Protein AF-A0A935Y6G9-F1 (afdb_monomer_lite)

Radius of gyration: 22.18 Å; chains: 1; bounding box: 35×57×57 Å

Secondary structure (DSSP, 8-state):
--TTPPP-SS-GGGSSTTHHHHHHHHHHHTTPPPPPP-----HHHHHHHHHS--TTB-TTTSSSBP-----EEEETTEEEEGGGBS-SSS--B-----

Foldseek 3Di:
DDPPDDDDPADDPRDPPCVQVVQQVVCVVVVHDGDDDDDDDDPQVVCCVVPVDRPQADPPPRPDGDDDDFDWDADPNDTDGPVQFPDPVDTDHPDDDD

Sequence (98 aa):
MPRRFVKIRHAGYLSHRGKNERIAKLHNLLKLPPPMPKVEIPIQLRVLIKTGIDISLCPICKTGKLILIKTSICINGILIDVKTIQNKGSPLINIDIP

Structure (mmCIF, N/CA/C/O backbone):
data_AF-A0A935Y6G9-F1
#
_entry.id   AF-A0A935Y6G9-F1
#
loop_
_atom_site.group_PDB
_atom_site.id
_atom_site.type_symbol
_atom_site.label_atom_id
_atom_site.label_alt_id
_atom_site.label_comp_id
_atom_site.label_asym_id
_atom_site.label_entity_id
_atom_site.label_seq_id
_atom_site.pdbx_PDB_ins_code
_atom_site.Cartn_x
_atom_site.Cartn_y
_atom_site.Cartn_z
_atom_site.occupancy
_atom_site.B_iso_or_equiv
_atom_site.auth_seq_id
_atom_site.auth_comp_id
_atom_site.auth_asym_id
_atom_site.auth_atom_id
_atom_site.pdbx_PDB_model_num
ATOM 1 N N . MET A 1 1 ? -11.987 -13.430 -36.628 1.00 66.06 1 MET A N 1
ATOM 2 C CA . MET A 1 1 ? -10.970 -13.802 -35.616 1.00 66.06 1 MET A CA 1
ATOM 3 C C . MET A 1 1 ? -11.300 -15.205 -35.113 1.00 66.06 1 MET A C 1
ATOM 5 O O . MET A 1 1 ? -12.466 -15.411 -34.790 1.00 66.06 1 MET A O 1
ATOM 9 N N . PRO A 1 2 ? -10.361 -16.168 -35.095 1.00 81.56 2 PRO A N 1
ATOM 10 C CA . PRO A 1 2 ? -10.649 -17.534 -34.651 1.00 81.56 2 PRO A CA 1
ATOM 11 C C . PRO A 1 2 ? -11.076 -17.571 -33.178 1.00 81.56 2 PRO A C 1
ATOM 13 O O . PRO A 1 2 ? -10.659 -16.723 -32.383 1.00 81.56 2 PRO A O 1
ATOM 16 N N . ARG A 1 3 ? -11.896 -18.557 -32.790 1.00 59.88 3 ARG A N 1
ATOM 17 C CA . ARG A 1 3 ? -12.268 -18.762 -31.380 1.00 59.88 3 ARG A CA 1
ATOM 18 C C . ARG 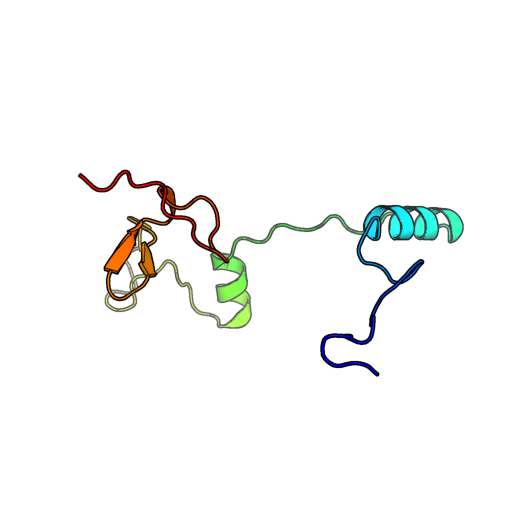A 1 3 ? -10.982 -18.909 -30.548 1.00 59.88 3 ARG A C 1
ATOM 20 O O . ARG A 1 3 ? -10.125 -19.705 -30.912 1.00 59.88 3 ARG A O 1
ATOM 27 N N . ARG A 1 4 ? -10.873 -18.146 -29.446 1.00 77.75 4 ARG A N 1
ATOM 28 C CA . ARG A 1 4 ? -9.705 -17.986 -28.534 1.00 77.75 4 ARG A CA 1
ATOM 29 C C . ARG A 1 4 ? -8.661 -16.925 -28.897 1.00 77.75 4 ARG A C 1
ATOM 31 O O . ARG A 1 4 ? -7.776 -16.671 -28.085 1.00 77.75 4 ARG A O 1
ATOM 38 N N . PHE A 1 5 ? -8.770 -16.244 -30.032 1.00 79.69 5 PHE A N 1
ATOM 39 C CA . PHE A 1 5 ? -7.934 -15.067 -30.270 1.00 79.69 5 PHE A CA 1
ATOM 40 C C . PHE A 1 5 ? -8.515 -13.850 -29.545 1.00 79.69 5 PHE A C 1
ATOM 42 O O . PHE A 1 5 ? -9.635 -13.419 -29.820 1.00 79.69 5 PHE A O 1
ATOM 49 N N . VAL A 1 6 ? -7.732 -13.273 -28.635 1.00 80.44 6 VAL A N 1
ATOM 50 C CA . VAL A 1 6 ? -8.043 -12.009 -27.953 1.00 80.44 6 VAL A CA 1
ATOM 51 C C . VAL A 1 6 ? -7.291 -10.867 -28.622 1.00 80.44 6 VAL A C 1
ATOM 53 O O . VAL A 1 6 ? -6.122 -10.997 -28.979 1.00 80.44 6 VAL A O 1
ATOM 56 N N . LYS A 1 7 ? -7.964 -9.727 -28.802 1.00 82.38 7 LYS A N 1
ATOM 57 C CA . LYS A 1 7 ? -7.350 -8.536 -29.397 1.00 82.38 7 LYS A CA 1
ATOM 58 C C . LYS A 1 7 ? -6.270 -8.012 -28.451 1.00 82.38 7 LYS A C 1
ATOM 60 O O . LYS A 1 7 ? -6.561 -7.691 -27.298 1.00 82.38 7 LYS A O 1
ATOM 65 N N . ILE A 1 8 ? -5.034 -7.914 -28.935 1.00 78.88 8 ILE A N 1
ATOM 66 C CA . ILE A 1 8 ? -3.938 -7.345 -28.150 1.00 78.88 8 ILE A CA 1
ATOM 67 C C . ILE A 1 8 ? -4.211 -5.846 -27.992 1.00 78.88 8 ILE A C 1
ATOM 69 O O . ILE A 1 8 ? -4.209 -5.106 -28.972 1.00 78.88 8 ILE A O 1
ATOM 73 N N . ARG A 1 9 ? -4.488 -5.399 -26.761 1.00 76.81 9 ARG A N 1
ATOM 74 C CA . ARG A 1 9 ? -4.779 -3.981 -26.468 1.00 76.81 9 ARG A CA 1
ATOM 75 C C . ARG A 1 9 ? -3.514 -3.134 -26.337 1.00 76.81 9 ARG A C 1
ATOM 77 O O . ARG A 1 9 ? -3.540 -1.945 -26.627 1.00 76.81 9 ARG A O 1
ATOM 84 N N . HIS A 1 10 ? -2.413 -3.755 -25.918 1.00 80.50 10 HIS A N 1
ATOM 85 C CA . HIS A 1 10 ? -1.145 -3.082 -25.659 1.00 80.50 10 HIS A CA 1
ATOM 86 C C . HIS A 1 10 ? 0.013 -3.973 -26.125 1.00 80.50 10 HIS A C 1
ATOM 88 O O . HIS A 1 10 ? 0.258 -5.030 -25.545 1.00 80.50 10 HIS A O 1
ATOM 94 N N . ALA A 1 11 ? 0.715 -3.551 -27.177 1.00 79.62 11 ALA A N 1
ATOM 95 C CA . ALA A 1 11 ? 1.889 -4.225 -27.733 1.00 79.62 11 ALA A CA 1
ATOM 96 C C . ALA A 1 11 ? 3.036 -3.225 -27.944 1.00 79.62 11 ALA A C 1
ATOM 98 O O . ALA A 1 11 ? 2.814 -2.013 -27.972 1.00 79.62 11 ALA A O 1
ATOM 99 N N . GLY A 1 12 ? 4.264 -3.736 -28.082 1.00 80.50 12 GLY A N 1
ATOM 100 C CA . GLY A 1 12 ? 5.447 -2.928 -28.386 1.00 80.50 12 GLY A CA 1
ATOM 101 C C . GLY A 1 12 ? 5.670 -1.797 -27.378 1.00 80.50 12 GLY A C 1
ATOM 102 O O . GLY A 1 12 ? 5.756 -2.035 -26.170 1.00 80.50 12 GLY A O 1
ATOM 103 N N . TYR A 1 13 ? 5.722 -0.562 -27.878 1.00 70.88 13 TYR A N 1
ATOM 104 C CA . TYR A 1 13 ? 5.944 0.650 -27.082 1.00 70.88 13 TYR A CA 1
ATOM 105 C C . TYR A 1 13 ? 4.903 0.858 -25.963 1.00 70.88 13 TYR A C 1
ATOM 107 O O . TYR A 1 13 ? 5.258 1.268 -24.855 1.00 70.88 13 TYR A O 1
ATOM 115 N N . LEU A 1 14 ? 3.635 0.502 -26.215 1.00 78.44 14 LEU A N 1
ATOM 116 C CA . LEU A 1 14 ? 2.537 0.634 -25.247 1.00 78.44 14 LEU A CA 1
ATOM 117 C C . LEU A 1 14 ? 2.459 -0.529 -24.244 1.00 78.44 14 LEU A C 1
ATOM 119 O O . LEU A 1 14 ? 1.589 -0.533 -23.376 1.00 78.44 14 LEU A O 1
ATOM 123 N N . SER A 1 15 ? 3.338 -1.531 -24.346 1.00 85.00 15 SER A N 1
ATOM 124 C CA . SER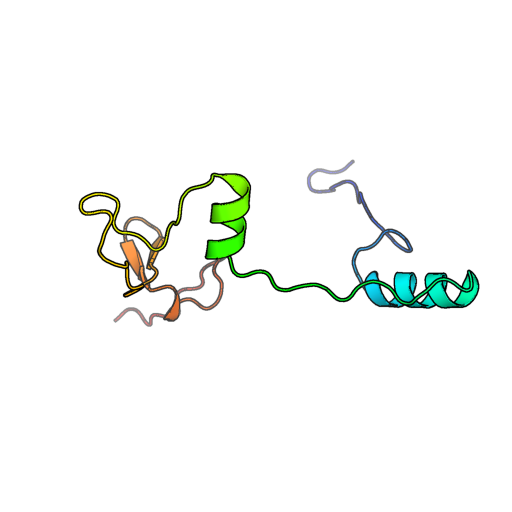 A 1 15 ? 3.347 -2.667 -23.418 1.00 85.00 15 SER A CA 1
ATOM 125 C C . SER A 1 15 ? 3.716 -2.247 -21.987 1.00 85.00 15 SER A C 1
ATOM 127 O O . SER A 1 15 ? 4.458 -1.295 -21.772 1.00 85.00 15 SER A O 1
ATOM 129 N N . HIS A 1 16 ? 3.244 -2.979 -20.974 1.00 83.38 16 HIS A N 1
ATOM 130 C CA . HIS A 1 16 ? 3.604 -2.683 -19.579 1.00 83.38 16 HIS A CA 1
ATOM 131 C C . HIS A 1 16 ? 5.073 -3.027 -19.253 1.00 83.38 16 HIS A C 1
ATOM 133 O O . HIS A 1 16 ? 5.685 -2.425 -18.369 1.00 83.38 16 HIS A O 1
ATOM 139 N N . ARG A 1 17 ? 5.662 -3.996 -19.966 1.00 84.69 17 ARG A N 1
ATOM 140 C CA . ARG A 1 17 ? 7.055 -4.424 -19.760 1.00 84.69 17 ARG A CA 1
ATOM 141 C C . ARG A 1 17 ? 8.011 -3.253 -19.995 1.00 84.69 17 ARG A C 1
ATOM 143 O O . ARG A 1 17 ? 7.915 -2.595 -21.028 1.00 84.69 17 ARG A O 1
ATOM 150 N N . GLY A 1 18 ? 8.901 -2.979 -19.038 1.00 86.56 18 GLY A N 1
ATOM 151 C CA . GLY A 1 18 ? 9.881 -1.885 -19.121 1.00 86.56 18 GLY A CA 1
ATOM 152 C C . GLY A 1 18 ? 9.275 -0.474 -19.152 1.00 86.56 18 GLY A C 1
ATOM 153 O O . GLY A 1 18 ? 9.945 0.470 -19.565 1.00 86.56 18 GLY A O 1
ATOM 154 N N . LYS A 1 19 ? 8.003 -0.301 -18.756 1.00 87.38 19 LYS A N 1
ATOM 155 C CA . LYS A 1 19 ? 7.324 1.006 -18.787 1.00 87.38 19 LYS A CA 1
ATOM 156 C C . LYS A 1 19 ? 8.086 2.064 -17.982 1.00 87.38 19 LYS A C 1
ATOM 158 O O . LYS A 1 19 ? 8.304 3.159 -18.489 1.00 87.38 19 LYS A O 1
ATOM 163 N N . ASN A 1 20 ? 8.511 1.731 -16.764 1.00 87.94 20 ASN A N 1
ATOM 164 C CA . ASN A 1 20 ? 9.196 2.680 -15.881 1.00 87.94 20 ASN A CA 1
ATOM 165 C C . ASN A 1 20 ? 10.548 3.129 -16.453 1.00 87.94 20 ASN A C 1
ATOM 167 O O . ASN A 1 20 ? 10.845 4.319 -16.443 1.00 87.94 20 ASN A O 1
ATOM 171 N N . GLU A 1 21 ? 11.327 2.206 -17.021 1.00 89.50 21 GLU A N 1
ATOM 172 C CA . GLU A 1 21 ? 12.604 2.522 -17.675 1.00 89.50 21 GLU A CA 1
ATOM 173 C C . GLU A 1 21 ? 12.415 3.453 -18.877 1.00 89.50 21 GLU A C 1
ATOM 175 O O . GLU A 1 21 ? 13.172 4.406 -19.055 1.00 89.50 21 GLU A O 1
ATOM 180 N N . ARG A 1 22 ? 11.383 3.212 -19.699 1.00 88.94 22 ARG A N 1
ATOM 181 C CA . ARG A 1 22 ? 11.054 4.097 -20.826 1.00 88.94 22 ARG A CA 1
ATOM 182 C C . ARG A 1 22 ? 10.634 5.487 -20.358 1.00 88.94 22 ARG A C 1
ATOM 184 O O . ARG A 1 22 ? 11.080 6.468 -20.942 1.00 88.94 22 ARG A O 1
ATOM 191 N N . ILE A 1 23 ? 9.822 5.578 -19.304 1.00 88.62 23 ILE A N 1
ATOM 192 C CA . ILE A 1 23 ? 9.417 6.866 -18.720 1.00 88.62 23 ILE A CA 1
ATOM 193 C C . ILE A 1 23 ? 10.643 7.630 -18.206 1.00 88.62 23 ILE A C 1
ATOM 195 O O . ILE A 1 23 ? 10.794 8.805 -18.521 1.00 88.62 23 ILE A O 1
ATOM 199 N N . ALA A 1 24 ? 11.561 6.966 -17.500 1.00 89.75 24 ALA A N 1
ATOM 200 C CA . ALA A 1 24 ? 12.797 7.596 -17.037 1.00 89.75 24 ALA A CA 1
ATOM 201 C C . ALA A 1 24 ? 13.655 8.125 -18.203 1.00 89.75 24 ALA A C 1
ATOM 203 O O . ALA A 1 24 ? 14.116 9.265 -18.167 1.00 89.75 24 ALA A O 1
ATOM 204 N N . LYS A 1 25 ? 13.803 7.343 -19.284 1.00 91.00 25 LYS A N 1
ATOM 205 C CA . LYS A 1 25 ? 14.501 7.786 -20.506 1.00 91.00 25 LYS A CA 1
ATOM 206 C C . LYS A 1 25 ? 13.844 9.019 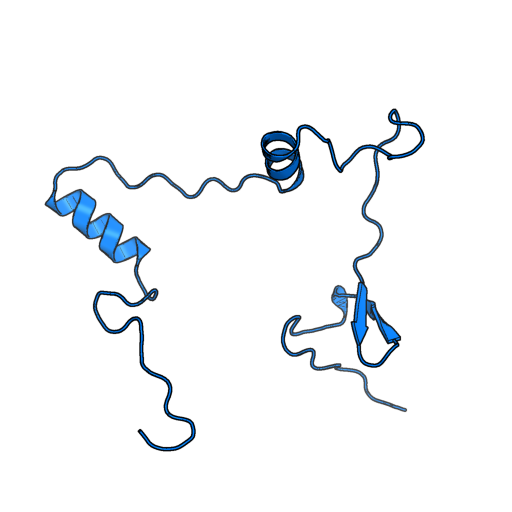-21.135 1.00 91.00 25 LYS A C 1
ATOM 208 O O . LYS A 1 25 ? 14.552 9.929 -21.550 1.00 91.00 25 LYS A O 1
ATOM 213 N N . LEU A 1 26 ? 12.511 9.074 -21.180 1.00 90.00 26 LEU A N 1
ATOM 214 C CA . LEU A 1 26 ? 11.778 10.234 -21.702 1.00 90.00 26 LEU A CA 1
ATOM 215 C C . LEU A 1 26 ? 11.993 11.491 -20.855 1.00 90.00 26 LEU A C 1
ATOM 217 O O . LEU A 1 26 ? 12.182 12.563 -21.421 1.00 90.00 26 LEU A O 1
ATOM 221 N N . HIS A 1 27 ? 12.011 11.368 -19.526 1.00 92.62 27 HIS A N 1
ATOM 222 C CA . HIS A 1 27 ? 12.296 12.502 -18.643 1.00 92.62 27 HIS A CA 1
ATOM 223 C C . HIS A 1 27 ? 13.691 13.083 -18.910 1.00 92.62 27 HIS A C 1
ATOM 225 O O . HIS A 1 27 ? 13.828 14.299 -19.026 1.00 92.62 27 HIS A O 1
ATOM 231 N N . ASN A 1 28 ? 14.696 12.225 -19.118 1.00 92.56 28 ASN A N 1
ATOM 232 C CA . ASN A 1 28 ? 16.051 12.659 -19.471 1.00 92.56 28 ASN A CA 1
ATOM 233 C C . ASN A 1 28 ? 16.093 13.386 -20.825 1.00 92.56 28 ASN A C 1
ATOM 235 O O . ASN A 1 28 ? 16.724 14.433 -20.941 1.00 92.56 28 ASN A O 1
ATOM 239 N N . LEU A 1 29 ? 15.401 12.857 -21.842 1.00 94.44 29 LEU A N 1
ATOM 240 C CA . LEU A 1 29 ? 15.346 13.466 -23.179 1.00 94.44 29 LEU A CA 1
ATOM 241 C C . LEU A 1 29 ? 14.655 14.835 -23.170 1.00 94.44 29 LEU A C 1
ATOM 243 O O . LEU A 1 29 ? 15.097 15.755 -23.852 1.00 94.44 29 LEU A O 1
ATOM 247 N N . LEU A 1 30 ? 13.586 14.971 -22.385 1.00 94.94 30 LEU A N 1
ATOM 248 C CA . LEU A 1 30 ? 12.795 16.198 -22.273 1.00 94.94 30 LEU A CA 1
ATOM 249 C C . LEU A 1 30 ? 13.342 17.184 -21.228 1.00 94.94 30 LEU A C 1
ATOM 251 O O . LEU A 1 30 ? 12.739 18.234 -21.028 1.00 94.94 30 LEU A O 1
ATOM 255 N N . LYS A 1 31 ? 14.465 16.863 -20.565 1.00 93.38 31 LYS A N 1
ATOM 256 C CA . LYS A 1 31 ? 15.049 17.651 -19.461 1.00 93.38 31 LYS A CA 1
ATOM 257 C C . LYS A 1 31 ? 14.041 17.932 -18.334 1.00 93.38 31 LYS A C 1
ATOM 259 O O . LYS A 1 31 ? 14.025 19.013 -17.750 1.00 93.38 31 LYS A O 1
ATOM 264 N N . LEU A 1 32 ? 13.187 16.952 -18.044 1.00 92.38 32 LEU A N 1
ATOM 265 C CA . LEU A 1 32 ? 12.211 16.994 -16.957 1.00 92.38 32 LEU A CA 1
ATOM 266 C C . LEU A 1 32 ? 12.846 16.492 -15.650 1.00 92.38 32 LEU A C 1
ATOM 268 O O . LEU A 1 32 ? 13.764 15.668 -15.694 1.00 92.38 32 LEU A O 1
ATOM 272 N N . PRO A 1 33 ? 12.341 16.922 -14.478 1.00 90.31 33 PRO A N 1
ATOM 273 C CA . PRO A 1 33 ? 12.737 16.324 -13.205 1.00 90.31 33 PRO A CA 1
ATOM 274 C C . PRO A 1 33 ? 12.445 14.815 -13.207 1.00 90.31 33 PRO A C 1
ATOM 276 O O . PRO A 1 33 ? 11.526 14.381 -13.905 1.00 90.31 33 PRO A O 1
ATOM 279 N N . PRO A 1 34 ? 13.187 13.995 -12.442 1.00 87.44 34 PRO A N 1
ATOM 280 C CA . PRO A 1 34 ? 13.004 12.546 -12.431 1.00 87.44 34 PRO A CA 1
ATOM 281 C C . PRO A 1 34 ? 11.563 12.152 -12.060 1.00 87.44 34 PRO A C 1
ATOM 283 O O . PRO A 1 34 ? 10.900 12.868 -11.302 1.00 87.44 34 PRO A O 1
ATOM 286 N N . PRO A 1 35 ? 11.048 11.024 -12.587 1.00 85.56 35 PRO A N 1
ATOM 287 C CA . PRO A 1 35 ? 9.697 10.577 -12.281 1.00 85.56 35 PRO A CA 1
ATOM 288 C C . PRO A 1 35 ? 9.550 10.324 -10.779 1.00 85.56 35 PRO A C 1
ATOM 290 O O . PRO A 1 35 ? 10.427 9.729 -10.152 1.00 85.56 35 PRO A O 1
ATOM 293 N N . MET A 1 36 ? 8.425 10.769 -10.213 1.00 85.31 36 MET A N 1
ATOM 294 C CA . MET A 1 36 ? 8.164 10.629 -8.783 1.00 85.31 36 MET A CA 1
ATOM 295 C C . MET A 1 36 ? 8.232 9.148 -8.377 1.00 85.31 36 MET A C 1
ATOM 297 O O . MET A 1 36 ? 7.605 8.308 -9.040 1.00 85.31 36 MET A O 1
ATOM 301 N N . PRO A 1 37 ? 8.971 8.806 -7.306 1.00 83.81 37 PRO A N 1
ATOM 302 C CA . PRO A 1 37 ? 9.023 7.438 -6.825 1.00 83.81 37 PRO A CA 1
ATOM 303 C C . PRO A 1 37 ? 7.625 6.976 -6.424 1.00 83.81 37 PRO A C 1
ATOM 305 O O . PRO A 1 37 ? 6.770 7.755 -5.991 1.00 83.81 37 PRO A O 1
ATOM 308 N N . LYS A 1 38 ? 7.380 5.676 -6.573 1.00 81.81 38 LYS A N 1
ATOM 309 C CA . LYS A 1 38 ? 6.115 5.089 -6.150 1.00 81.81 38 LYS A CA 1
ATOM 310 C C . LYS A 1 38 ? 6.041 5.159 -4.627 1.00 81.81 38 LYS A C 1
ATOM 312 O O . LYS A 1 38 ? 6.791 4.475 -3.943 1.00 81.81 38 LYS A O 1
ATOM 317 N N . VAL A 1 39 ? 5.127 5.974 -4.112 1.00 85.88 39 VAL A N 1
ATOM 318 C CA . VAL A 1 39 ? 4.870 6.048 -2.674 1.00 85.88 39 VAL A CA 1
ATOM 319 C C . VAL A 1 39 ? 4.030 4.840 -2.272 1.00 85.88 39 VAL A C 1
ATOM 321 O O . VAL A 1 39 ? 2.901 4.661 -2.742 1.00 85.88 39 VAL A O 1
ATOM 324 N N . GLU A 1 40 ? 4.587 3.993 -1.415 1.00 86.44 40 GLU A N 1
ATOM 325 C CA . GLU A 1 40 ? 3.857 2.885 -0.810 1.00 86.44 40 GLU A CA 1
ATOM 326 C C . GLU A 1 40 ? 3.038 3.413 0.364 1.00 86.44 40 GLU A C 1
ATOM 328 O O . GLU A 1 40 ? 3.534 3.618 1.466 1.00 86.44 40 GLU A O 1
ATOM 333 N N . ILE A 1 41 ? 1.762 3.691 0.099 1.00 87.62 41 ILE A N 1
ATOM 334 C CA . ILE A 1 41 ? 0.837 4.164 1.127 1.00 87.62 41 ILE A CA 1
ATOM 335 C C . ILE A 1 41 ? 0.183 2.941 1.782 1.00 87.62 41 ILE A C 1
ATOM 337 O O . ILE A 1 41 ? -0.425 2.138 1.059 1.00 87.62 41 ILE A O 1
ATOM 341 N N . PRO A 1 42 ? 0.244 2.803 3.120 1.00 90.50 42 PRO A N 1
ATOM 342 C CA . PRO A 1 42 ? -0.407 1.704 3.820 1.00 90.50 42 PRO A CA 1
ATOM 343 C C . PRO A 1 42 ? -1.921 1.726 3.583 1.00 90.50 42 PRO A C 1
ATOM 345 O O . PRO A 1 42 ? -2.543 2.785 3.444 1.00 90.50 42 PRO A O 1
ATOM 348 N N . ILE A 1 43 ? -2.529 0.540 3.529 1.00 88.88 43 ILE A N 1
ATOM 349 C CA . ILE A 1 43 ? -3.947 0.385 3.179 1.00 88.88 43 ILE A CA 1
ATOM 350 C C . ILE A 1 43 ? -4.862 1.124 4.160 1.00 88.88 43 ILE A C 1
ATOM 352 O O 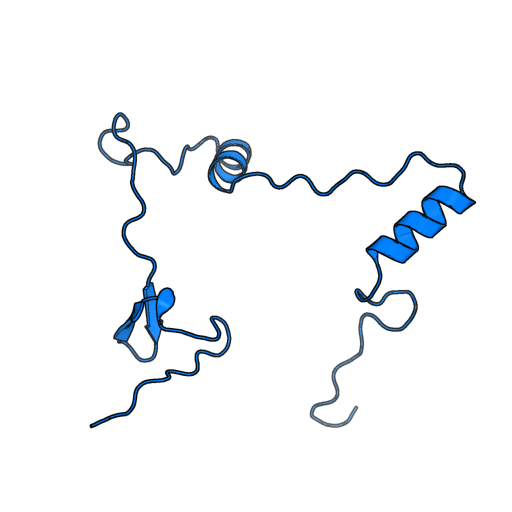. ILE A 1 43 ? -5.830 1.744 3.732 1.00 88.88 43 ILE A O 1
ATOM 356 N N . GLN A 1 44 ? -4.512 1.126 5.446 1.00 90.25 44 GLN A N 1
ATOM 357 C CA . GLN A 1 44 ? -5.247 1.805 6.510 1.00 90.25 44 GLN A CA 1
ATOM 358 C C . GLN A 1 44 ? -5.372 3.297 6.207 1.00 90.25 44 GLN A C 1
ATOM 360 O O . GLN A 1 44 ? -6.471 3.843 6.198 1.00 90.25 44 GLN A O 1
ATOM 365 N N . LEU A 1 45 ? -4.253 3.929 5.850 1.00 92.38 45 LEU A N 1
ATOM 366 C CA . LEU A 1 45 ? -4.201 5.354 5.543 1.00 92.38 45 LEU A CA 1
ATOM 367 C C . LEU A 1 45 ? -4.920 5.670 4.226 1.00 92.38 45 LEU A C 1
ATOM 369 O O . LEU A 1 45 ? -5.631 6.666 4.131 1.00 92.38 45 LEU A O 1
ATOM 373 N N . ARG A 1 46 ? -4.819 4.789 3.222 1.00 92.50 46 ARG A N 1
ATOM 374 C CA . ARG A 1 46 ? -5.584 4.931 1.971 1.00 92.50 46 ARG A CA 1
ATOM 375 C C . ARG A 1 46 ? -7.091 4.867 2.190 1.00 92.50 46 ARG A C 1
ATOM 377 O O . ARG A 1 46 ? -7.817 5.632 1.559 1.00 92.50 46 ARG A O 1
ATOM 384 N N . VAL A 1 47 ? -7.561 3.928 3.009 1.00 92.69 47 VAL A N 1
ATOM 385 C CA . VAL A 1 47 ? -8.989 3.794 3.310 1.00 92.69 47 VAL A CA 1
ATOM 386 C C . VAL A 1 47 ? -9.453 5.001 4.111 1.00 92.69 47 VAL A C 1
ATOM 388 O O . VAL A 1 47 ? -10.430 5.621 3.709 1.00 92.69 47 VAL A O 1
ATOM 391 N N . LEU A 1 48 ? -8.689 5.415 5.124 1.00 94.00 48 LEU A N 1
ATOM 392 C CA . LEU A 1 48 ? -8.987 6.599 5.924 1.00 94.00 48 LEU A CA 1
ATOM 393 C C . LEU A 1 48 ? -9.130 7.864 5.066 1.00 94.00 48 LEU A C 1
ATOM 395 O O . LEU A 1 48 ? -10.118 8.572 5.203 1.00 94.00 48 LEU A O 1
ATOM 399 N N . ILE A 1 49 ? -8.207 8.123 4.132 1.00 94.25 49 ILE A N 1
ATOM 400 C CA . ILE A 1 49 ? -8.312 9.272 3.213 1.00 94.25 49 ILE A CA 1
ATOM 401 C C . ILE A 1 49 ? -9.574 9.183 2.346 1.00 94.25 49 ILE A C 1
ATOM 403 O O . ILE A 1 49 ? -10.211 10.195 2.068 1.00 94.25 49 ILE A O 1
ATOM 407 N N . LYS A 1 50 ? -9.923 7.980 1.876 1.00 94.31 50 LYS A N 1
ATOM 408 C CA . LYS A 1 50 ? -11.015 7.793 0.915 1.00 94.31 50 LYS A CA 1
ATOM 409 C C . LYS A 1 50 ? -12.401 7.807 1.563 1.00 94.31 50 LYS A C 1
ATOM 411 O O . LYS A 1 50 ? -13.347 8.256 0.925 1.00 94.31 50 LYS A O 1
ATOM 416 N N . THR A 1 51 ? -12.542 7.260 2.767 1.00 92.69 51 THR A N 1
ATOM 417 C CA . THR A 1 51 ? -13.843 7.051 3.426 1.00 92.69 51 THR A CA 1
ATOM 418 C C . THR A 1 51 ? -14.001 7.830 4.728 1.00 92.69 51 THR A C 1
ATOM 420 O O . THR A 1 51 ? -15.113 7.911 5.236 1.00 92.69 51 THR A O 1
ATOM 423 N N . GLY A 1 52 ? -12.917 8.372 5.290 1.00 92.00 52 GLY A N 1
ATOM 424 C CA . GLY A 1 52 ? -12.903 8.996 6.616 1.00 92.00 52 GLY A CA 1
ATOM 425 C C . GLY A 1 52 ? -12.983 8.001 7.779 1.00 92.00 52 GLY A C 1
ATOM 426 O O . GLY A 1 52 ? -13.056 8.418 8.930 1.00 92.00 52 GLY A O 1
ATOM 427 N N . ILE A 1 53 ? -12.973 6.692 7.502 1.00 87.94 53 ILE A N 1
ATOM 428 C CA . ILE A 1 53 ? -13.140 5.643 8.513 1.00 87.94 53 ILE A CA 1
ATOM 429 C C . ILE A 1 53 ? -11.808 4.926 8.731 1.00 87.94 53 ILE A C 1
ATOM 431 O O . ILE A 1 53 ? -11.221 4.387 7.789 1.00 87.94 53 ILE A O 1
ATOM 435 N N . ASP A 1 54 ? -11.360 4.865 9.986 1.00 89.69 54 ASP A N 1
ATOM 436 C CA . ASP A 1 54 ? -10.215 4.041 10.368 1.00 89.69 54 ASP A CA 1
ATOM 437 C C . ASP A 1 54 ? -10.643 2.575 10.513 1.00 89.69 54 ASP A C 1
ATOM 439 O O . ASP A 1 54 ? -11.307 2.185 11.474 1.00 89.69 54 ASP A O 1
ATOM 443 N N . ILE A 1 55 ? -10.232 1.751 9.549 1.00 89.19 55 ILE A N 1
ATOM 444 C CA . ILE A 1 55 ? -10.463 0.298 9.543 1.00 89.19 55 ILE A CA 1
ATOM 445 C C . ILE A 1 55 ? -9.719 -0.447 10.656 1.00 89.19 55 ILE A C 1
ATOM 447 O O . ILE A 1 55 ? -9.969 -1.630 10.875 1.00 89.19 55 ILE A O 1
ATOM 451 N N . SER A 1 56 ? -8.789 0.218 11.337 1.00 90.75 56 SER A N 1
ATOM 452 C CA . SER A 1 56 ? -8.037 -0.352 12.452 1.00 90.75 56 SER A CA 1
ATOM 453 C C . SER A 1 56 ? -8.823 -0.288 13.759 1.00 90.75 56 SER A C 1
ATOM 455 O O . SER A 1 56 ? -8.440 -0.956 14.715 1.00 90.75 56 SER A O 1
ATOM 457 N N . LEU A 1 57 ? -9.898 0.503 13.831 1.00 91.94 57 LEU A N 1
ATOM 458 C CA . LEU A 1 57 ? -10.728 0.626 15.026 1.00 91.94 57 LEU A CA 1
ATOM 459 C C . LEU A 1 57 ? -11.815 -0.446 15.063 1.00 91.94 57 LEU A C 1
ATOM 461 O O . LEU A 1 57 ? -12.378 -0.845 14.044 1.00 91.94 57 LEU A O 1
ATOM 465 N N . CYS A 1 58 ? -12.143 -0.895 16.271 1.00 89.75 58 CYS A N 1
ATOM 466 C CA . CYS A 1 58 ? -13.265 -1.797 16.482 1.00 89.75 58 CYS A CA 1
ATOM 467 C C . CYS A 1 58 ? -14.590 -1.089 16.133 1.00 89.75 58 CYS A C 1
ATOM 469 O O . CYS A 1 58 ? -14.869 -0.024 16.696 1.00 89.75 58 CYS A O 1
ATOM 471 N N . PRO A 1 59 ? -15.449 -1.680 15.278 1.00 88.50 59 PRO A N 1
ATOM 472 C CA . PRO A 1 59 ? -16.701 -1.050 14.859 1.00 88.50 59 PRO A CA 1
ATOM 473 C C . PRO A 1 59 ? -17.719 -0.888 16.000 1.00 88.50 59 PRO A C 1
ATOM 475 O O . PRO A 1 59 ? -18.616 -0.057 15.892 1.00 88.50 59 PRO A O 1
ATOM 478 N N . ILE A 1 60 ? -17.578 -1.656 17.088 1.00 92.19 60 ILE A N 1
ATOM 479 C CA . ILE A 1 60 ? -18.510 -1.653 18.225 1.00 92.19 60 ILE A CA 1
ATOM 480 C C . ILE A 1 60 ? -18.086 -0.620 19.273 1.00 92.19 60 ILE A C 1
ATOM 482 O O . ILE A 1 60 ? -18.840 0.302 19.569 1.00 92.19 60 ILE A O 1
ATOM 486 N N . CYS A 1 61 ? -16.879 -0.750 19.836 1.00 91.38 61 CYS A N 1
ATOM 487 C CA . CYS A 1 61 ? -16.443 0.113 20.938 1.00 91.38 61 CYS A CA 1
ATOM 488 C C . CYS A 1 61 ? -15.763 1.413 20.488 1.00 91.38 61 CYS A C 1
ATOM 490 O O . CYS A 1 61 ? -15.675 2.341 21.285 1.00 91.38 61 CYS A O 1
ATOM 492 N N . LYS A 1 62 ? -15.260 1.493 19.245 1.00 86.31 62 LYS A N 1
ATOM 493 C CA . LYS A 1 62 ? -14.519 2.636 18.662 1.00 86.31 62 LYS A CA 1
ATOM 494 C C . LYS A 1 62 ? -13.252 3.086 19.409 1.00 86.31 62 LYS A C 1
ATOM 496 O O . LYS A 1 62 ? -12.559 3.978 18.937 1.00 86.31 62 LYS A O 1
ATOM 501 N N . THR A 1 63 ? -12.922 2.459 20.534 1.00 90.56 63 THR A N 1
ATOM 502 C CA . THR A 1 63 ? -11.741 2.749 21.360 1.00 90.56 63 THR A CA 1
ATOM 503 C C . THR A 1 63 ? -10.638 1.708 21.176 1.00 90.56 63 THR A C 1
ATOM 505 O O . THR A 1 63 ? -9.456 2.041 21.196 1.00 90.56 63 THR A O 1
ATOM 508 N N . GLY A 1 64 ? -11.011 0.442 20.970 1.00 91.69 64 GLY A N 1
ATOM 509 C CA . GLY A 1 64 ? -10.072 -0.658 20.753 1.00 91.69 64 GLY A CA 1
ATOM 510 C C . GLY A 1 64 ? -9.536 -0.722 19.321 1.00 91.69 64 GLY A C 1
ATOM 511 O O . GLY A 1 64 ? -10.229 -0.344 18.373 1.00 91.69 64 GLY A O 1
ATOM 512 N N . LYS A 1 65 ? -8.319 -1.262 19.161 1.00 91.25 65 LYS A N 1
ATOM 513 C CA . LYS A 1 65 ? -7.702 -1.546 17.855 1.00 91.25 65 LYS A CA 1
ATOM 514 C C . LYS A 1 65 ? -7.852 -3.020 17.478 1.00 91.25 65 LYS A C 1
ATOM 516 O O . LYS A 1 65 ? -7.634 -3.902 18.305 1.00 91.25 65 LYS A O 1
ATOM 521 N N . LEU A 1 66 ? -8.199 -3.278 16.223 1.00 91.06 66 LEU A N 1
ATOM 522 C CA . LEU A 1 66 ? -8.252 -4.612 15.636 1.00 91.06 66 LEU A CA 1
ATOM 523 C C . LEU A 1 66 ? -6.837 -5.115 15.332 1.00 91.06 66 LEU A C 1
ATOM 525 O O . LEU A 1 66 ? -5.994 -4.376 14.822 1.00 91.06 66 LEU A O 1
ATOM 529 N N . ILE A 1 67 ? -6.595 -6.394 15.619 1.00 90.81 67 ILE A N 1
ATOM 530 C CA . ILE A 1 67 ? -5.331 -7.080 15.340 1.00 90.81 67 ILE A CA 1
ATOM 531 C C . ILE A 1 67 ? -5.599 -8.168 14.302 1.00 90.81 67 ILE A C 1
ATOM 533 O O . ILE A 1 67 ? -6.547 -8.945 14.426 1.00 90.81 67 ILE A O 1
ATOM 537 N N . LEU A 1 68 ? -4.763 -8.228 13.265 1.00 88.56 68 LEU A N 1
ATOM 538 C CA . LEU A 1 68 ? -4.866 -9.252 12.231 1.00 88.56 68 LEU A CA 1
ATOM 539 C C . LEU A 1 68 ? -4.318 -10.585 12.757 1.00 88.56 68 LEU A C 1
ATOM 541 O O . LEU A 1 68 ? -3.115 -10.729 12.949 1.00 88.56 68 LEU A O 1
ATOM 545 N N . ILE A 1 69 ? -5.206 -11.560 12.963 1.00 91.44 69 ILE A N 1
ATOM 546 C CA . ILE A 1 69 ? -4.843 -12.893 13.473 1.00 91.44 69 ILE A CA 1
ATOM 547 C C . ILE A 1 69 ? -4.501 -13.845 12.319 1.00 91.44 69 ILE A C 1
ATOM 549 O O . ILE A 1 69 ? -3.450 -14.484 12.312 1.00 91.44 69 ILE A O 1
ATOM 553 N N . LYS A 1 70 ? -5.389 -13.946 11.323 1.00 89.25 70 LYS A N 1
ATOM 554 C CA . LYS A 1 70 ? -5.268 -14.891 10.207 1.00 89.25 70 LYS A CA 1
ATOM 555 C C . LYS A 1 70 ? -5.952 -14.333 8.968 1.00 89.25 70 LYS A C 1
ATOM 557 O O . LYS A 1 70 ? -6.962 -13.643 9.066 1.00 89.25 70 LYS A O 1
ATOM 562 N N . THR A 1 71 ? -5.416 -14.652 7.797 1.00 88.50 71 THR A N 1
ATOM 563 C CA . THR A 1 71 ? -6.103 -14.433 6.519 1.00 88.50 71 THR A CA 1
ATOM 564 C C . THR A 1 71 ? -6.447 -15.800 5.953 1.00 88.50 71 THR A C 1
ATOM 566 O O . THR A 1 71 ? -5.576 -16.660 5.877 1.00 88.50 71 THR A O 1
ATOM 569 N N . SER A 1 72 ? -7.703 -16.022 5.577 1.00 89.38 72 SER A N 1
ATOM 570 C CA . SER A 1 72 ? -8.149 -17.287 4.987 1.00 89.38 72 SER A CA 1
ATOM 571 C C . SER A 1 72 ? -8.909 -17.039 3.689 1.00 89.38 72 SER A C 1
ATOM 573 O O . SER A 1 72 ? -9.472 -15.964 3.486 1.00 89.38 72 SER A O 1
ATOM 575 N N . ILE A 1 73 ? -8.869 -18.016 2.788 1.00 85.31 73 ILE A N 1
ATOM 576 C CA . ILE A 1 73 ? -9.599 -18.024 1.519 1.00 85.31 73 ILE A CA 1
ATOM 577 C C . ILE A 1 73 ? -10.499 -19.257 1.519 1.00 85.31 73 ILE A C 1
ATOM 579 O O . ILE A 1 73 ? -10.091 -20.329 1.965 1.00 85.31 73 ILE A O 1
ATOM 583 N N . CYS A 1 74 ? -11.723 -19.099 1.021 1.00 83.00 74 CYS A N 1
ATOM 584 C CA . CYS A 1 74 ? -12.639 -20.215 0.831 1.00 83.00 74 CYS A CA 1
ATOM 585 C C . CYS A 1 74 ? -12.375 -20.874 -0.528 1.00 83.00 74 CYS A C 1
ATOM 587 O O . CYS A 1 74 ? -12.470 -20.212 -1.563 1.00 83.00 74 CYS A O 1
ATOM 589 N N . ILE A 1 75 ? -12.045 -22.165 -0.524 1.00 81.38 75 ILE A N 1
ATOM 590 C CA . ILE A 1 75 ? -11.857 -22.984 -1.726 1.00 81.38 75 ILE A CA 1
ATOM 591 C C . ILE A 1 75 ? -12.741 -24.219 -1.573 1.00 81.38 75 ILE A C 1
ATOM 593 O O . ILE A 1 75 ? -12.611 -24.950 -0.595 1.00 81.38 75 ILE A O 1
ATOM 597 N N . ASN A 1 76 ? -13.656 -24.441 -2.520 1.00 81.00 76 ASN A N 1
ATOM 598 C CA . ASN A 1 76 ? -14.586 -25.581 -2.520 1.00 81.00 76 ASN A CA 1
ATOM 599 C C . ASN A 1 76 ? -15.363 -25.759 -1.197 1.00 81.00 76 ASN A C 1
ATOM 601 O O . ASN A 1 76 ? -15.608 -26.877 -0.758 1.00 81.00 76 ASN A O 1
ATOM 605 N N . GLY A 1 77 ? -15.730 -24.651 -0.543 1.00 84.38 77 GLY A N 1
ATOM 606 C CA . GLY A 1 77 ? -16.458 -24.662 0.732 1.00 84.38 77 GLY A CA 1
ATOM 607 C C . GLY A 1 77 ? -15.582 -24.819 1.981 1.00 84.38 77 GLY A C 1
ATOM 608 O O . GLY A 1 77 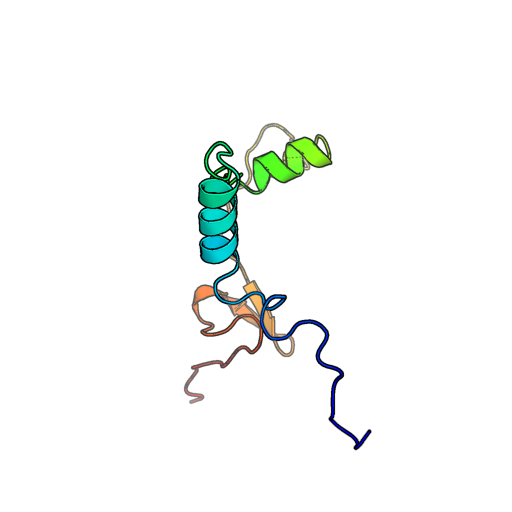? -16.111 -24.784 3.088 1.00 84.38 77 GLY A O 1
ATOM 609 N N . ILE A 1 78 ? -14.260 -24.942 1.832 1.00 85.00 78 ILE A N 1
ATOM 610 C CA . ILE A 1 78 ? -13.315 -25.094 2.944 1.00 85.00 78 ILE A CA 1
ATOM 611 C C . ILE A 1 78 ? -12.515 -23.803 3.130 1.00 85.00 78 ILE A C 1
ATOM 613 O O . ILE A 1 78 ? -11.984 -23.237 2.173 1.00 85.00 78 ILE A O 1
ATOM 617 N N . LEU A 1 79 ? -12.401 -23.341 4.379 1.00 87.38 79 LEU A N 1
ATOM 618 C CA . LEU A 1 79 ? -11.552 -22.208 4.745 1.00 87.38 79 LEU A CA 1
ATOM 619 C C . LEU A 1 79 ? -10.100 -22.660 4.915 1.00 87.38 79 LEU A C 1
ATOM 621 O O . LEU A 1 79 ? -9.763 -23.374 5.858 1.00 87.38 79 LEU A O 1
ATOM 625 N N . ILE A 1 80 ? -9.229 -22.191 4.027 1.00 85.25 80 ILE A N 1
ATOM 626 C CA . ILE A 1 80 ? -7.801 -22.523 4.009 1.00 85.25 80 ILE A CA 1
ATOM 627 C C . ILE A 1 80 ? -6.995 -21.264 4.347 1.00 85.25 80 ILE A C 1
ATOM 629 O O . ILE A 1 80 ? -7.354 -20.157 3.940 1.00 85.25 80 ILE A O 1
ATOM 633 N N . ASP A 1 81 ? -5.919 -21.404 5.129 1.00 85.62 81 ASP A N 1
ATOM 634 C CA . ASP A 1 81 ? -5.012 -20.284 5.414 1.00 85.62 81 ASP A CA 1
ATOM 635 C C . ASP A 1 81 ? -4.289 -19.850 4.133 1.00 85.62 81 ASP A C 1
ATOM 637 O O . ASP A 1 81 ? -3.827 -20.666 3.345 1.00 85.62 81 ASP A O 1
ATOM 641 N N . VAL A 1 82 ? -4.136 -18.546 3.930 1.00 81.88 82 VAL A N 1
ATOM 642 C CA . VAL A 1 82 ? -3.399 -18.020 2.777 1.00 81.88 82 VAL A CA 1
ATOM 643 C C . VAL A 1 82 ? -1.924 -18.414 2.811 1.00 81.88 82 VAL A C 1
ATOM 645 O O . VAL A 1 82 ? -1.305 -18.524 1.756 1.00 81.88 82 VAL A O 1
ATOM 648 N N . LYS A 1 83 ? -1.353 -18.648 3.998 1.00 80.12 83 LYS A N 1
ATOM 649 C CA . LYS A 1 83 ? 0.056 -19.049 4.136 1.00 80.12 83 LYS A CA 1
ATOM 650 C C . LYS A 1 83 ? 0.360 -20.415 3.515 1.00 80.12 83 LYS A C 1
ATOM 652 O O . LYS A 1 83 ? 1.497 -20.641 3.120 1.00 80.12 83 LYS A O 1
ATOM 657 N N . THR A 1 84 ? -0.624 -21.308 3.422 1.00 76.12 84 THR A N 1
ATOM 658 C CA . THR A 1 84 ? -0.430 -22.670 2.898 1.00 76.12 84 THR A CA 1
ATOM 659 C C . THR A 1 84 ? -0.599 -22.758 1.379 1.00 76.12 84 THR A C 1
ATOM 661 O O . THR A 1 84 ? -0.408 -23.821 0.798 1.00 76.12 84 THR A O 1
ATOM 664 N N . ILE A 1 85 ? -0.953 -21.653 0.717 1.00 74.62 85 ILE A N 1
ATOM 665 C CA . ILE A 1 85 ? -1.281 -21.616 -0.710 1.00 74.62 85 ILE A CA 1
ATOM 666 C C . ILE A 1 85 ? -0.128 -20.976 -1.489 1.00 74.62 85 ILE A C 1
ATOM 668 O O . ILE A 1 85 ? 0.278 -19.854 -1.190 1.00 74.62 85 ILE A O 1
ATOM 672 N N . GLN A 1 86 ? 0.348 -21.639 -2.551 1.00 67.62 86 GLN A N 1
ATOM 673 C CA . GLN A 1 86 ? 1.395 -21.069 -3.411 1.00 67.62 86 GLN A CA 1
ATOM 674 C C . GLN A 1 86 ? 0.893 -19.920 -4.302 1.00 67.62 86 GLN A C 1
ATOM 676 O O . GLN A 1 86 ? 1.587 -18.923 -4.474 1.00 67.62 86 GLN A O 1
ATOM 681 N N . ASN A 1 87 ? -0.321 -20.024 -4.854 1.00 64.81 87 ASN A N 1
ATOM 682 C CA . ASN A 1 87 ? -0.872 -19.047 -5.799 1.00 64.81 87 ASN A CA 1
ATOM 683 C C . ASN A 1 87 ? -2.284 -18.605 -5.398 1.00 64.81 87 ASN A C 1
ATOM 685 O O . ASN A 1 87 ? -3.217 -19.389 -5.444 1.00 64.81 87 ASN A O 1
ATOM 689 N N . LYS A 1 88 ? -2.495 -17.326 -5.071 1.00 62.31 88 LYS A N 1
ATOM 690 C CA . LYS A 1 88 ? -3.822 -16.841 -4.625 1.00 62.31 88 LYS A CA 1
ATOM 691 C C . LYS A 1 88 ? -4.885 -16.819 -5.733 1.00 62.31 88 LYS A C 1
ATOM 693 O O . LYS A 1 88 ? -6.064 -16.942 -5.436 1.00 62.31 88 LYS A O 1
ATOM 698 N N . GLY A 1 89 ? -4.472 -16.630 -6.990 1.00 60.78 89 GLY A N 1
ATOM 699 C CA . GLY A 1 89 ? -5.382 -16.571 -8.147 1.00 60.78 89 GLY A CA 1
ATOM 700 C C . GLY A 1 89 ? -5.694 -17.931 -8.778 1.00 60.78 89 GLY A C 1
ATOM 701 O O . GLY A 1 89 ? -6.742 -18.088 -9.393 1.00 60.78 89 GLY A O 1
ATOM 702 N N . SER A 1 90 ? -4.800 -18.903 -8.585 1.00 63.44 90 SER A N 1
ATOM 703 C CA . SER A 1 90 ? -4.922 -20.284 -9.065 1.00 63.44 90 SER A CA 1
ATOM 704 C C . SER A 1 90 ? -4.359 -21.207 -7.981 1.00 63.44 90 SER A C 1
ATOM 706 O O . SER A 1 90 ? -3.234 -21.692 -8.124 1.00 63.44 90 SER A O 1
ATOM 708 N N . PRO A 1 91 ? -5.056 -21.348 -6.843 1.00 61.19 91 PRO A N 1
ATOM 709 C CA . PRO A 1 91 ? -4.534 -22.049 -5.677 1.00 61.19 91 PRO A CA 1
ATOM 710 C C . PRO A 1 91 ? -4.271 -23.515 -5.994 1.00 61.19 91 PRO A C 1
ATOM 712 O O . PRO A 1 91 ? -5.190 -24.318 -6.113 1.00 61.19 91 PRO A O 1
ATOM 715 N N . LEU A 1 92 ? -2.988 -23.847 -6.125 1.00 59.59 92 LEU A N 1
ATOM 716 C CA . LEU A 1 92 ? -2.507 -25.218 -6.091 1.00 59.59 92 LEU A CA 1
ATOM 717 C C . LEU A 1 92 ? -2.317 -25.572 -4.619 1.00 59.59 92 LEU A C 1
ATOM 719 O O . LEU A 1 92 ? -1.551 -24.924 -3.900 1.00 59.59 92 LEU A O 1
ATOM 723 N N . ILE A 1 93 ? -3.100 -26.540 -4.167 1.00 59.81 93 ILE A N 1
ATOM 724 C CA . ILE A 1 93 ? -3.071 -27.047 -2.805 1.00 59.81 93 ILE A CA 1
ATOM 725 C C . ILE A 1 93 ? -1.967 -28.109 -2.780 1.00 59.81 93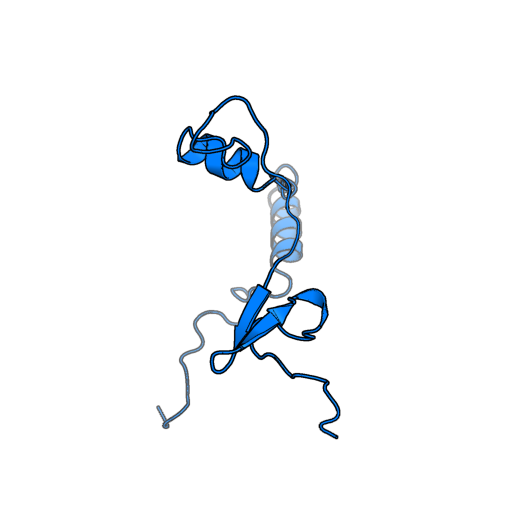 ILE A C 1
ATOM 727 O O . ILE A 1 93 ? -2.160 -29.193 -3.317 1.00 59.81 93 ILE A O 1
ATOM 731 N N . ASN A 1 94 ? -0.805 -27.798 -2.198 1.00 55.09 94 ASN A N 1
ATOM 732 C CA . ASN A 1 94 ? 0.168 -28.834 -1.840 1.00 55.09 94 ASN A CA 1
ATOM 733 C C . ASN A 1 94 ? -0.318 -29.482 -0.545 1.00 55.09 94 ASN A C 1
ATOM 735 O O . ASN A 1 94 ? 0.079 -29.070 0.544 1.00 55.09 94 ASN A O 1
ATOM 739 N N . ILE A 1 95 ? -1.251 -30.419 -0.658 1.00 55.53 95 ILE A N 1
ATOM 740 C CA . ILE A 1 95 ? -1.601 -31.309 0.441 1.00 55.53 95 ILE A CA 1
ATOM 741 C C . ILE A 1 95 ? -1.598 -32.710 -0.153 1.00 55.53 95 ILE A C 1
ATOM 743 O O . ILE A 1 95 ? -2.456 -33.036 -0.972 1.00 55.53 95 ILE A O 1
ATOM 747 N N . ASP A 1 96 ? -0.600 -33.496 0.246 1.00 50.84 96 ASP A N 1
ATOM 748 C CA . ASP A 1 96 ? -0.631 -34.947 0.141 1.00 50.84 96 ASP A CA 1
ATOM 749 C C . ASP A 1 96 ? -1.894 -35.419 0.870 1.00 50.84 96 ASP A C 1
ATOM 751 O O . ASP A 1 96 ? -2.057 -35.211 2.075 1.00 50.84 96 ASP A O 1
ATOM 755 N N . ILE A 1 97 ? -2.845 -35.949 0.106 1.00 39.59 97 ILE A N 1
ATOM 756 C CA . ILE A 1 97 ? -4.058 -36.555 0.648 1.00 39.59 97 ILE A CA 1
ATOM 757 C C . ILE A 1 97 ? -3.623 -37.921 1.210 1.00 39.59 97 ILE A C 1
ATOM 759 O O . ILE A 1 97 ? -3.010 -38.672 0.448 1.00 39.59 97 ILE A O 1
ATOM 763 N N . PRO A 1 98 ? -3.859 -38.237 2.499 1.00 43.75 98 PRO A N 1
ATOM 764 C CA . PRO A 1 98 ? -3.640 -39.587 3.014 1.00 43.75 98 PRO A CA 1
ATOM 765 C C . PRO A 1 98 ? -4.557 -40.615 2.340 1.00 43.75 98 PRO A C 1
ATOM 767 O O . PRO A 1 98 ? -5.699 -40.247 1.975 1.00 43.75 98 PRO A O 1
#

pLDDT: mean 82.56, std 11.87, range [39.59, 94.94]